Protein AF-A0A0B6YVM6-F1 (afdb_monomer_lite)

Foldseek 3Di:
DAEEEAEFEQDDQRDGDPVCVVVVVVLPDPPQAQQQCQPYHYYFHYDADPVHPCGSVVSVVVVVSSVSSND

Structure (mmCIF, N/CA/C/O backbone):
data_AF-A0A0B6YVM6-F1
#
_entry.id   AF-A0A0B6YVM6-F1
#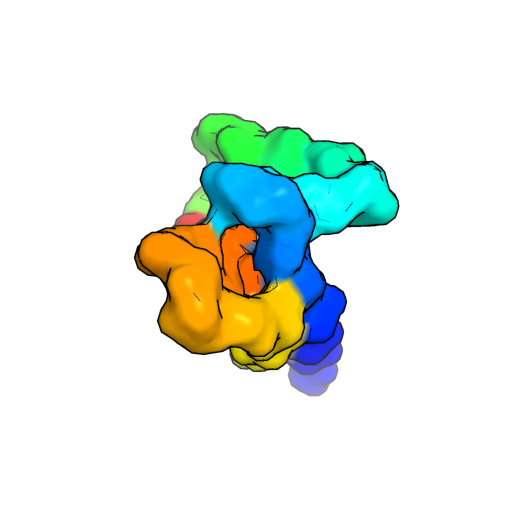
loop_
_atom_site.group_PDB
_atom_site.id
_atom_site.type_symbol
_atom_site.label_atom_id
_atom_site.label_alt_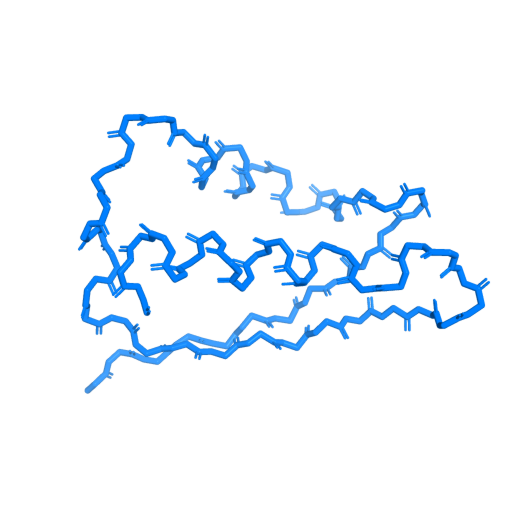id
_atom_site.label_comp_id
_atom_site.label_asym_id
_atom_site.label_entity_id
_atom_site.label_seq_id
_atom_site.pdbx_PDB_ins_code
_atom_site.Cartn_x
_atom_site.Cartn_y
_atom_site.Cartn_z
_atom_site.occupancy
_atom_site.B_iso_or_equiv
_atom_site.auth_seq_id
_atom_site.auth_comp_id
_atom_site.auth_asym_id
_atom_site.auth_atom_id
_atom_site.pdbx_PDB_model_num
ATOM 1 N N . GLU A 1 1 ? -23.329 -1.241 5.643 1.00 61.50 1 GLU A N 1
ATOM 2 C CA . GLU A 1 1 ? -21.922 -1.693 5.735 1.00 61.50 1 GLU A CA 1
ATOM 3 C C . GLU A 1 1 ? -21.016 -0.678 5.051 1.00 61.50 1 GLU A C 1
ATOM 5 O O . GLU A 1 1 ? -21.470 -0.036 4.109 1.00 61.50 1 GLU A O 1
ATOM 10 N N . LYS A 1 2 ? -19.784 -0.477 5.536 1.00 89.06 2 LYS A N 1
ATOM 11 C CA . LYS A 1 2 ? -18.804 0.406 4.884 1.00 89.06 2 LYS A CA 1
ATOM 12 C C . LYS A 1 2 ? -17.804 -0.463 4.128 1.00 89.06 2 LYS A C 1
ATOM 14 O O . LYS A 1 2 ? -17.051 -1.196 4.762 1.00 89.06 2 LYS A O 1
ATOM 19 N N . LEU A 1 3 ? -17.824 -0.381 2.799 1.00 96.94 3 LEU A N 1
ATOM 20 C CA . LEU A 1 3 ? -16.908 -1.087 1.906 1.00 96.94 3 LEU A CA 1
ATOM 21 C C . LEU A 1 3 ? -16.028 -0.075 1.165 1.00 96.94 3 LEU A C 1
ATOM 23 O O . LEU A 1 3 ? -16.552 0.873 0.581 1.00 96.94 3 LEU A O 1
ATOM 27 N N . ALA A 1 4 ? -14.713 -0.293 1.155 1.00 97.56 4 ALA A N 1
ATOM 28 C CA . ALA A 1 4 ? -13.772 0.467 0.332 1.00 97.56 4 ALA A CA 1
ATOM 29 C C . ALA A 1 4 ? -12.935 -0.464 -0.553 1.00 97.56 4 ALA A C 1
ATOM 31 O O . ALA A 1 4 ? -12.333 -1.420 -0.072 1.00 97.56 4 ALA A O 1
ATOM 32 N N . ILE A 1 5 ? -12.852 -0.160 -1.847 1.00 98.25 5 ILE A N 1
ATOM 33 C CA . ILE A 1 5 ? -11.974 -0.872 -2.779 1.00 98.25 5 ILE A CA 1
ATOM 34 C C . ILE A 1 5 ? -10.822 0.050 -3.158 1.00 98.25 5 ILE A C 1
ATOM 36 O O . ILE A 1 5 ? -11.034 1.149 -3.669 1.00 98.25 5 ILE A O 1
ATOM 40 N N . PHE A 1 6 ? -9.598 -0.404 -2.915 1.00 98.06 6 PHE A N 1
ATOM 41 C CA . PHE A 1 6 ? -8.384 0.321 -3.258 1.00 98.06 6 PHE A CA 1
ATOM 42 C C . PHE A 1 6 ? -7.799 -0.249 -4.543 1.00 98.06 6 PHE A C 1
ATOM 44 O O . PHE A 1 6 ? -7.460 -1.427 -4.604 1.00 98.06 6 PHE A O 1
ATOM 51 N N . VAL A 1 7 ? -7.627 0.598 -5.554 1.00 98.12 7 VAL A N 1
ATOM 52 C CA . VAL A 1 7 ? -6.891 0.259 -6.776 1.00 98.12 7 VAL A CA 1
ATOM 53 C C . VAL A 1 7 ? -5.599 1.062 -6.767 1.00 98.12 7 VAL A C 1
ATOM 55 O O . VAL A 1 7 ? -5.635 2.292 -6.753 1.00 98.12 7 VAL A O 1
ATOM 58 N N . CYS A 1 8 ? -4.455 0.383 -6.707 1.00 97.56 8 CYS A N 1
ATOM 59 C CA . CYS A 1 8 ? -3.171 1.050 -6.500 1.00 97.56 8 CYS A CA 1
ATOM 60 C C . CYS A 1 8 ? -2.073 0.432 -7.360 1.00 97.56 8 CYS A C 1
ATOM 62 O O . CYS A 1 8 ? -1.840 -0.777 -7.303 1.00 97.56 8 CYS A O 1
ATOM 64 N N . SER A 1 9 ? -1.381 1.267 -8.136 1.00 97.81 9 SER A N 1
ATOM 65 C CA . SER A 1 9 ? -0.216 0.839 -8.898 1.00 97.81 9 SER A CA 1
ATOM 66 C C . SER A 1 9 ? 1.060 0.821 -8.059 1.00 97.81 9 SER A C 1
ATOM 68 O O . SER A 1 9 ? 1.152 1.431 -6.998 1.00 97.81 9 SER A O 1
ATOM 70 N N . THR A 1 10 ? 2.061 0.091 -8.535 1.00 97.50 10 THR A N 1
ATOM 71 C CA . THR A 1 10 ? 3.441 0.185 -8.044 1.00 97.50 10 THR A CA 1
ATOM 72 C C . THR A 1 10 ? 4.272 0.928 -9.086 1.00 97.50 10 THR A C 1
ATOM 74 O O . THR A 1 10 ? 4.226 0.566 -10.260 1.00 97.50 10 THR A O 1
ATOM 77 N N . THR A 1 11 ? 5.021 1.954 -8.681 1.00 95.06 11 THR A N 1
ATOM 78 C CA . THR A 1 11 ? 5.858 2.752 -9.589 1.00 95.06 11 THR A CA 1
ATOM 79 C C . THR A 1 11 ? 7.344 2.479 -9.364 1.00 95.06 11 THR A C 1
ATOM 81 O O . THR A 1 11 ? 7.767 2.049 -8.286 1.00 95.06 11 THR A O 1
ATOM 84 N N . GLY A 1 12 ? 8.147 2.711 -10.408 1.00 90.94 12 GLY A N 1
ATOM 85 C CA . GLY A 1 12 ? 9.609 2.674 -10.346 1.00 90.94 12 GLY A CA 1
ATOM 86 C C . GLY A 1 12 ? 10.162 1.411 -9.684 1.00 90.94 12 GLY A C 1
ATOM 87 O O . GLY A 1 12 ? 9.930 0.294 -10.139 1.00 90.94 12 GLY A O 1
ATOM 88 N N . GLN A 1 13 ? 10.896 1.599 -8.586 1.00 92.06 13 GLN A N 1
ATOM 89 C CA . GLN A 1 13 ? 11.563 0.527 -7.847 1.00 92.06 13 GLN A CA 1
ATOM 90 C C . GLN A 1 13 ? 10.761 0.096 -6.612 1.00 92.06 13 GLN A C 1
ATOM 92 O O . GLN A 1 13 ? 11.328 -0.157 -5.543 1.00 92.06 13 GLN A O 1
ATOM 97 N N . GLY A 1 14 ? 9.440 -0.039 -6.758 1.00 94.12 14 GLY A N 1
ATOM 98 C CA . GLY A 1 14 ? 8.548 -0.488 -5.686 1.00 94.12 14 GLY A CA 1
ATOM 99 C C . GLY A 1 14 ? 7.985 0.639 -4.817 1.00 94.12 14 GLY A C 1
ATOM 100 O O . GLY A 1 14 ? 7.689 0.407 -3.640 1.00 94.12 14 GLY A O 1
ATOM 101 N N . ASP A 1 15 ? 7.875 1.834 -5.387 1.00 96.06 15 ASP A N 1
ATOM 102 C CA . ASP A 1 15 ? 7.423 3.047 -4.719 1.00 96.06 15 ASP A CA 1
ATOM 103 C C . ASP A 1 15 ? 5.922 3.278 -4.939 1.00 96.06 15 ASP A C 1
ATOM 105 O O . ASP A 1 15 ? 5.354 2.804 -5.930 1.00 96.06 15 ASP A O 1
ATOM 109 N N . PRO A 1 16 ? 5.239 3.969 -4.006 1.00 96.75 16 PRO A N 1
ATOM 110 C CA . PRO A 1 16 ? 3.849 4.344 -4.199 1.00 96.75 16 PRO A CA 1
ATOM 111 C C . PRO A 1 16 ? 3.711 5.395 -5.318 1.00 96.75 16 PRO A C 1
ATOM 113 O O . PRO A 1 16 ? 4.605 6.228 -5.492 1.00 96.75 16 PRO A O 1
ATOM 116 N N . PRO A 1 17 ? 2.572 5.429 -6.030 1.00 96.88 17 PRO A N 1
ATOM 117 C CA . PRO A 1 17 ? 2.278 6.476 -7.003 1.00 96.88 17 PRO A CA 1
ATOM 118 C C . PRO A 1 17 ? 2.253 7.865 -6.355 1.00 96.88 17 PRO A C 1
ATOM 120 O O . PRO A 1 17 ? 1.924 8.008 -5.174 1.00 96.88 17 PRO A O 1
ATOM 123 N N . ASP A 1 18 ? 2.552 8.912 -7.126 1.00 96.75 18 ASP A N 1
ATOM 124 C CA . ASP A 1 18 ? 2.670 10.274 -6.588 1.00 96.75 18 ASP A CA 1
ATOM 125 C C . ASP A 1 18 ? 1.392 10.764 -5.898 1.00 96.75 18 ASP A C 1
ATOM 127 O O . ASP A 1 18 ? 1.454 11.339 -4.808 1.00 96.75 18 ASP A O 1
ATOM 131 N N . ASN A 1 19 ? 0.226 10.458 -6.472 1.00 96.38 19 ASN A N 1
ATOM 132 C CA . ASN A 1 19 ? -1.076 10.806 -5.899 1.00 96.38 19 ASN A CA 1
ATOM 133 C C . ASN A 1 19 ? -1.386 10.067 -4.579 1.00 96.38 19 ASN A C 1
ATOM 135 O O . ASN A 1 19 ? -2.255 10.499 -3.824 1.00 96.38 19 ASN A O 1
ATOM 139 N N . MET A 1 20 ? -0.662 8.989 -4.261 1.00 96.69 20 MET A N 1
ATOM 140 C CA . MET A 1 20 ? -0.823 8.218 -3.028 1.00 96.69 20 MET A CA 1
ATOM 141 C C . MET A 1 20 ? 0.021 8.776 -1.872 1.00 96.69 20 MET A C 1
ATOM 143 O O . MET A 1 20 ? -0.255 8.467 -0.715 1.00 96.69 20 MET A O 1
ATOM 147 N N . LYS A 1 21 ? 1.041 9.606 -2.134 1.00 95.44 21 LYS A N 1
ATOM 148 C CA . LYS A 1 21 ? 2.059 10.000 -1.135 1.00 95.44 21 LYS A CA 1
ATOM 149 C C . LYS A 1 21 ? 1.477 10.552 0.172 1.00 95.44 21 LYS A C 1
ATOM 151 O O . LYS A 1 21 ? 1.916 10.149 1.251 1.00 95.44 21 LYS A O 1
ATOM 156 N N . ILE A 1 22 ? 0.481 11.438 0.093 1.00 97.44 22 ILE A N 1
ATOM 157 C CA . ILE A 1 22 ? -0.160 12.044 1.276 1.00 97.44 22 ILE A CA 1
ATOM 158 C C . ILE A 1 22 ? -0.917 10.982 2.081 1.00 97.44 22 ILE A C 1
ATOM 160 O O . ILE A 1 22 ? -0.721 10.864 3.292 1.00 97.44 22 ILE A O 1
ATOM 164 N N . PHE A 1 23 ? -1.727 10.170 1.399 1.00 97.25 23 PHE A N 1
ATOM 165 C CA . PHE A 1 23 ? -2.469 9.066 2.007 1.00 97.25 23 PHE A CA 1
ATOM 166 C C . PHE A 1 23 ? -1.527 8.048 2.664 1.00 97.25 23 PHE A C 1
ATOM 168 O O . PHE A 1 23 ? -1.732 7.652 3.810 1.00 97.25 23 PHE A O 1
ATOM 175 N N . TRP A 1 24 ? -0.444 7.686 1.978 1.00 96.69 24 TRP A N 1
ATOM 176 C CA . TRP A 1 24 ? 0.547 6.734 2.467 1.00 96.69 24 TRP A CA 1
ATOM 177 C C . TRP A 1 24 ? 1.253 7.231 3.729 1.00 96.69 24 TRP A C 1
ATOM 179 O O . TRP A 1 24 ? 1.365 6.495 4.711 1.00 96.69 24 TRP A O 1
ATOM 189 N N . LYS A 1 25 ? 1.664 8.506 3.746 1.00 97.12 25 LYS A N 1
ATOM 190 C CA . LYS A 1 25 ? 2.278 9.137 4.922 1.00 97.12 25 LYS A CA 1
ATOM 191 C C . LYS A 1 25 ? 1.327 9.150 6.119 1.00 97.12 25 LYS A C 1
ATOM 193 O O . LYS A 1 25 ? 1.765 8.876 7.233 1.00 97.12 25 LYS A O 1
ATOM 198 N N . PHE A 1 26 ? 0.047 9.449 5.896 1.00 97.56 26 PHE A N 1
ATOM 199 C CA . PHE A 1 26 ? -0.965 9.396 6.949 1.00 97.56 26 PHE A CA 1
ATOM 200 C C . PHE A 1 26 ? -1.123 7.972 7.492 1.00 97.56 26 PHE A C 1
ATOM 202 O O . PHE A 1 26 ? -1.007 7.769 8.696 1.00 97.56 26 PHE A O 1
ATOM 209 N N . LEU A 1 27 ? -1.310 6.985 6.612 1.00 96.56 27 LEU A N 1
ATOM 210 C CA . LEU A 1 27 ? -1.577 5.603 7.007 1.00 96.56 27 LEU A CA 1
ATOM 211 C C . LEU A 1 27 ? -0.404 4.972 7.778 1.00 96.56 27 LEU A C 1
ATOM 213 O O . LEU A 1 27 ? -0.619 4.141 8.658 1.00 96.56 27 LEU A O 1
ATOM 217 N N . LEU A 1 28 ? 0.837 5.372 7.486 1.00 95.56 28 LEU A N 1
ATOM 218 C CA . LEU A 1 28 ? 2.051 4.863 8.140 1.00 95.56 28 LEU A CA 1
ATOM 219 C C . LEU A 1 28 ? 2.397 5.539 9.477 1.00 95.56 28 LEU A C 1
ATOM 221 O O . LEU A 1 28 ? 3.407 5.191 10.096 1.00 95.56 28 LEU A O 1
ATOM 225 N N . ARG A 1 29 ? 1.576 6.477 9.953 1.00 97.31 29 ARG A N 1
ATOM 226 C CA . ARG A 1 29 ? 1.728 7.075 11.282 1.00 97.31 29 ARG A CA 1
ATOM 227 C C . ARG A 1 29 ? 1.719 6.007 12.380 1.00 97.31 29 ARG A C 1
ATOM 229 O O . ARG A 1 29 ? 0.832 5.155 12.433 1.00 97.31 29 ARG A O 1
ATOM 236 N N . ARG A 1 30 ? 2.716 6.060 13.268 1.00 94.00 30 ARG A N 1
ATOM 237 C CA . ARG A 1 30 ? 2.888 5.086 14.363 1.00 94.00 30 ARG A CA 1
ATOM 238 C C . ARG A 1 30 ? 1.852 5.242 15.475 1.00 94.00 30 ARG A C 1
ATOM 240 O O . ARG A 1 30 ? 1.589 4.278 16.177 1.00 94.00 30 ARG A O 1
ATOM 247 N N . ASP 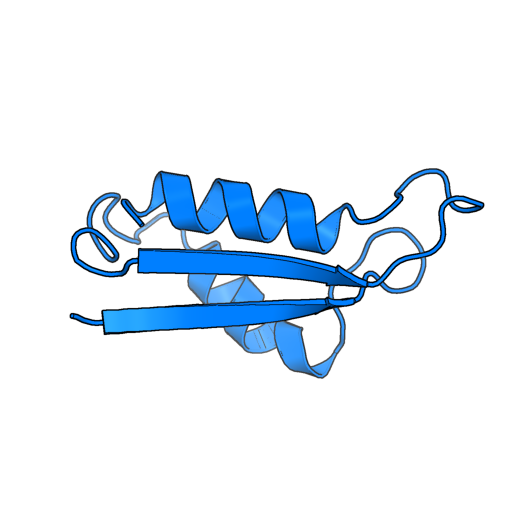A 1 31 ? 1.288 6.435 15.619 1.00 95.81 31 ASP A N 1
ATOM 248 C CA . ASP A 1 31 ? 0.303 6.792 16.638 1.00 95.81 31 ASP A CA 1
ATOM 249 C C . ASP A 1 31 ? -1.144 6.496 16.217 1.00 95.81 31 ASP A C 1
ATOM 251 O O . ASP A 1 31 ? -2.066 6.766 16.982 1.00 95.81 31 ASP A O 1
ATOM 255 N N . LEU A 1 32 ? -1.365 5.927 15.024 1.00 96.62 32 LEU A N 1
ATOM 256 C CA . LEU A 1 32 ? -2.693 5.470 14.627 1.00 96.62 32 LEU A CA 1
ATOM 257 C C . LEU A 1 32 ? -3.118 4.260 15.473 1.00 96.62 32 LEU A C 1
ATOM 259 O O . LEU A 1 32 ? -2.410 3.247 15.468 1.00 96.62 32 LEU A O 1
ATOM 263 N N . PRO A 1 33 ? -4.284 4.317 16.144 1.00 97.06 33 PRO A N 1
ATOM 264 C CA . PRO A 1 33 ? -4.830 3.169 16.856 1.00 97.06 33 PRO A CA 1
ATOM 265 C C . PRO A 1 33 ? -5.017 1.965 15.925 1.00 97.06 33 PRO A C 1
ATOM 267 O O . PRO A 1 33 ? -5.524 2.100 14.808 1.00 97.06 33 PRO A O 1
ATOM 270 N N . SER A 1 34 ? -4.673 0.768 16.399 1.00 96.00 34 SER A N 1
ATOM 271 C CA . SER A 1 34 ? -4.775 -0.490 15.637 1.00 96.00 34 SER A CA 1
ATOM 272 C C . SER A 1 34 ? -6.207 -0.936 15.326 1.00 96.00 34 SER A C 1
ATOM 274 O O . SER A 1 34 ? -6.402 -1.929 14.640 1.00 96.00 34 SER A O 1
ATOM 276 N N . ASN A 1 35 ? -7.214 -0.230 15.835 1.00 96.12 35 ASN A N 1
ATOM 277 C CA . ASN A 1 35 ? -8.634 -0.489 15.606 1.00 96.12 35 ASN A CA 1
ATOM 278 C C . ASN A 1 35 ? -9.314 0.626 14.792 1.00 96.12 35 ASN A C 1
ATOM 280 O O . ASN A 1 35 ? -10.543 0.647 14.703 1.00 96.12 35 ASN A O 1
ATOM 284 N N . SER A 1 36 ? -8.536 1.551 14.217 1.00 96.25 36 SER A N 1
ATOM 285 C CA . SER A 1 36 ? -9.046 2.715 13.477 1.00 96.25 36 SER A CA 1
ATOM 286 C C . SER A 1 36 ? -9.986 2.339 12.326 1.00 96.25 36 SER A C 1
ATOM 288 O O . SER A 1 36 ? -10.857 3.128 11.965 1.00 96.25 36 SER A O 1
ATOM 290 N N . LEU A 1 37 ? -9.824 1.141 11.757 1.00 96.25 37 LEU A N 1
ATOM 291 C CA . LEU A 1 37 ? -10.582 0.631 10.616 1.00 96.25 37 LEU A CA 1
ATOM 292 C C . LEU A 1 37 ? -11.484 -0.566 10.965 1.00 96.25 37 LEU A C 1
ATOM 294 O O . LEU A 1 37 ? -12.007 -1.190 10.054 1.00 96.25 37 LEU A O 1
ATOM 298 N N . ARG A 1 38 ? -11.765 -0.835 12.252 1.00 95.25 38 ARG A N 1
ATOM 299 C CA . ARG A 1 38 ? -12.515 -2.026 12.731 1.00 95.25 38 ARG A CA 1
ATOM 300 C C . ARG A 1 38 ? -13.860 -2.319 12.043 1.00 95.25 38 ARG A C 1
ATOM 302 O O . ARG A 1 38 ? -14.355 -3.436 12.111 1.00 95.25 38 ARG A O 1
ATOM 309 N N . GLN A 1 39 ? -14.502 -1.313 11.456 1.00 94.69 39 GLN A N 1
ATOM 310 C CA . GLN A 1 39 ? -15.818 -1.439 10.811 1.00 94.69 39 GLN A CA 1
ATOM 311 C C . GLN A 1 39 ? -15.756 -1.311 9.281 1.00 94.69 39 GLN A C 1
ATOM 313 O O . GLN A 1 39 ? -16.799 -1.190 8.632 1.00 94.69 39 GLN A O 1
ATOM 318 N N . LEU A 1 40 ? -14.553 -1.236 8.711 1.00 96.75 40 LEU A N 1
ATOM 319 C CA . LEU A 1 40 ? -14.344 -1.079 7.283 1.00 96.75 40 LEU A CA 1
ATOM 320 C C . LEU A 1 40 ? -14.054 -2.445 6.674 1.00 96.75 40 LEU A C 1
ATOM 322 O O . LEU A 1 40 ? -12.993 -2.999 6.910 1.00 96.75 40 LEU A O 1
ATOM 326 N N . HIS A 1 41 ? -14.950 -2.933 5.826 1.00 97.50 41 HIS A N 1
ATOM 327 C CA . HIS A 1 41 ? -14.596 -4.006 4.907 1.00 97.50 41 HIS A CA 1
ATOM 328 C C . HIS A 1 41 ? -13.809 -3.400 3.749 1.00 97.50 41 HIS A C 1
ATOM 330 O O . HIS A 1 41 ? -14.162 -2.324 3.249 1.00 97.50 41 HIS A O 1
ATOM 336 N N . PHE A 1 42 ? -12.755 -4.071 3.295 1.00 98.12 42 PHE A N 1
ATOM 337 C CA . PHE A 1 42 ? -11.987 -3.566 2.168 1.00 98.12 42 PHE A CA 1
ATOM 338 C C . PHE A 1 42 ? -11.459 -4.659 1.242 1.00 98.12 42 PHE A C 1
ATOM 340 O O . PHE A 1 42 ? -11.372 -5.831 1.596 1.00 98.12 42 PHE A O 1
ATOM 347 N N . GLY A 1 43 ? -11.092 -4.242 0.033 1.00 98.31 43 GLY A N 1
ATOM 348 C CA . GLY A 1 43 ? -10.322 -5.045 -0.911 1.00 98.31 43 GLY A CA 1
ATOM 349 C C . GLY A 1 43 ? -9.234 -4.202 -1.568 1.00 98.31 43 GLY A C 1
ATOM 350 O O . GLY A 1 43 ? -9.407 -2.993 -1.744 1.00 98.31 43 GLY A O 1
ATOM 351 N N . VAL A 1 44 ? -8.112 -4.825 -1.932 1.00 98.50 44 VAL A N 1
ATOM 352 C CA . VAL A 1 44 ? -7.004 -4.157 -2.628 1.00 98.50 44 VAL A CA 1
ATOM 353 C C . VAL A 1 44 ? -6.713 -4.859 -3.951 1.00 98.50 44 VAL A C 1
ATOM 355 O O . VAL A 1 44 ? -6.339 -6.028 -3.979 1.00 98.50 44 VAL A O 1
ATOM 358 N N . LEU A 1 45 ? -6.823 -4.115 -5.051 1.00 98.50 45 LEU A N 1
ATOM 359 C CA . LEU A 1 45 ? -6.351 -4.508 -6.373 1.00 98.50 45 LEU A CA 1
ATOM 360 C C . LEU A 1 45 ? -5.019 -3.804 -6.665 1.00 98.50 45 LEU A C 1
ATOM 362 O O . LEU A 1 45 ? -4.965 -2.589 -6.873 1.00 98.50 45 LEU A O 1
ATOM 366 N N . GLY A 1 46 ? -3.935 -4.578 -6.672 1.00 98.00 46 GLY A N 1
ATOM 367 C CA . GLY A 1 46 ? -2.610 -4.098 -7.058 1.00 98.00 46 GLY A CA 1
ATOM 368 C C . GLY A 1 46 ? -2.422 -4.108 -8.575 1.00 98.00 46 GLY A C 1
ATOM 369 O O . GLY A 1 46 ? -2.591 -5.153 -9.204 1.00 98.00 46 GLY A O 1
ATOM 370 N N . LEU A 1 47 ? -2.027 -2.968 -9.146 1.00 98.00 47 LEU A N 1
ATOM 371 C CA . LEU A 1 47 ? -1.628 -2.849 -10.549 1.00 98.00 47 LEU A CA 1
ATOM 372 C C . LEU A 1 47 ? -0.097 -2.861 -10.657 1.00 98.00 47 LEU A C 1
ATOM 374 O O . LEU A 1 47 ? 0.594 -1.975 -10.147 1.00 98.00 47 LEU A O 1
ATOM 378 N N . GLY A 1 48 ? 0.454 -3.859 -11.335 1.00 96.69 48 GLY A N 1
ATOM 379 C CA . GLY A 1 48 ? 1.895 -4.002 -11.474 1.00 96.69 48 GLY A CA 1
ATOM 380 C C . GLY A 1 48 ? 2.265 -4.921 -12.622 1.00 96.69 48 GLY A C 1
ATOM 381 O O . GLY A 1 48 ? 1.402 -5.547 -13.230 1.00 96.69 48 GLY A O 1
ATOM 382 N N . ASP A 1 49 ? 3.564 -5.016 -12.871 1.00 96.31 49 ASP A N 1
ATOM 383 C CA . ASP A 1 49 ? 4.155 -5.874 -13.890 1.00 96.31 49 ASP A CA 1
ATOM 384 C C . ASP A 1 49 ? 5.052 -6.924 -13.216 1.00 96.31 49 ASP A C 1
ATOM 386 O O . ASP A 1 49 ? 5.914 -6.590 -12.396 1.00 96.31 49 ASP A O 1
ATOM 390 N N . SER A 1 50 ? 4.815 -8.201 -13.524 1.00 96.19 50 SER A N 1
ATOM 391 C CA . SER A 1 50 ? 5.564 -9.336 -12.979 1.00 96.19 50 SER A CA 1
ATOM 392 C C . SER A 1 50 ? 7.009 -9.418 -13.473 1.00 96.19 50 SER A C 1
ATOM 394 O O . SER A 1 50 ? 7.794 -10.158 -12.885 1.00 96.19 50 SER A O 1
ATOM 396 N N . SER A 1 51 ? 7.380 -8.664 -14.513 1.00 95.94 51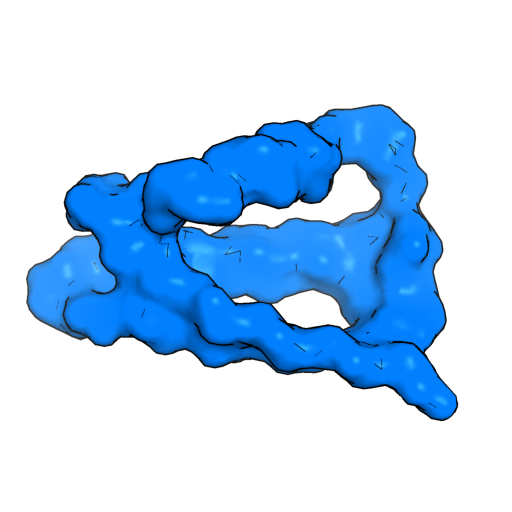 SER A N 1
ATOM 397 C CA . SER A 1 51 ? 8.773 -8.534 -14.962 1.00 95.94 51 SER A CA 1
ATOM 398 C C . SER A 1 51 ? 9.660 -7.810 -13.934 1.00 95.94 51 SER A C 1
ATOM 400 O O . SER A 1 51 ? 10.875 -8.012 -13.901 1.00 95.94 51 SER A O 1
ATOM 402 N N . TYR A 1 52 ? 9.061 -7.012 -13.042 1.00 94.50 52 TYR A N 1
ATOM 403 C CA . TYR A 1 52 ? 9.767 -6.299 -11.983 1.00 94.50 52 TYR A CA 1
ATOM 404 C C . TYR A 1 52 ? 9.887 -7.165 -10.728 1.00 94.50 52 TYR A C 1
ATOM 406 O O . TYR A 1 52 ? 8.903 -7.703 -10.219 1.00 94.50 52 TYR A O 1
ATOM 414 N N . GLN A 1 53 ? 11.080 -7.189 -10.124 1.00 94.81 53 GLN A N 1
ATOM 415 C CA . GLN A 1 53 ? 11.342 -7.934 -8.883 1.00 94.81 53 GLN A CA 1
ATOM 416 C C . GLN A 1 53 ? 10.356 -7.579 -7.753 1.00 94.81 53 GLN A C 1
ATOM 418 O O . GLN A 1 53 ? 9.971 -8.427 -6.950 1.0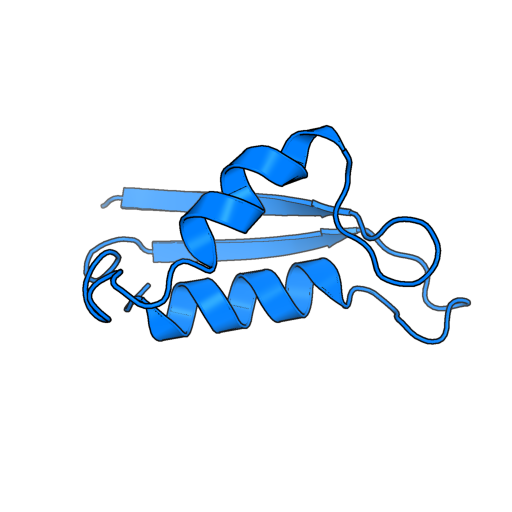0 94.81 53 GLN A O 1
ATOM 423 N N . LYS A 1 54 ? 9.921 -6.314 -7.688 1.00 96.25 54 LYS A N 1
ATOM 424 C CA . LYS A 1 54 ? 8.980 -5.806 -6.679 1.00 96.25 54 LYS A CA 1
ATOM 425 C C . LYS A 1 54 ? 7.529 -5.796 -7.174 1.00 96.25 54 LYS A C 1
ATOM 427 O O . LYS A 1 54 ? 6.799 -4.828 -6.953 1.00 96.25 54 LYS A O 1
ATOM 432 N N . PHE A 1 55 ? 7.096 -6.886 -7.803 1.00 96.75 55 PHE A N 1
ATOM 433 C CA . PHE A 1 55 ? 5.740 -7.033 -8.328 1.00 96.75 55 PHE A CA 1
ATOM 434 C C . PHE A 1 55 ? 4.658 -6.784 -7.260 1.00 96.75 55 PHE A C 1
ATOM 436 O O . PHE A 1 55 ? 4.554 -7.509 -6.256 1.00 96.75 55 PHE A O 1
ATOM 443 N N . ASN A 1 56 ? 3.832 -5.759 -7.504 1.00 97.56 56 ASN A N 1
ATOM 444 C CA . ASN A 1 56 ? 2.695 -5.354 -6.672 1.00 97.56 56 ASN A CA 1
ATOM 445 C C . ASN A 1 56 ? 3.038 -5.047 -5.201 1.00 97.56 56 ASN A C 1
ATOM 447 O O . ASN A 1 56 ? 2.188 -5.171 -4.315 1.00 97.56 56 ASN A O 1
ATOM 451 N N . VAL A 1 57 ? 4.282 -4.649 -4.905 1.00 97.94 57 VAL A N 1
ATOM 452 C CA . VAL A 1 57 ? 4.729 -4.460 -3.515 1.00 97.94 57 VAL A CA 1
ATOM 453 C C . VAL A 1 57 ? 3.933 -3.380 -2.775 1.00 97.94 57 VAL A C 1
ATOM 455 O O . VAL A 1 57 ? 3.694 -3.526 -1.578 1.00 97.94 57 VAL A O 1
ATOM 458 N N . VAL A 1 58 ? 3.477 -2.327 -3.461 1.00 98.12 58 VAL A N 1
ATOM 459 C CA . VAL A 1 58 ? 2.697 -1.248 -2.832 1.00 98.12 58 VAL A CA 1
ATOM 460 C C . VAL A 1 58 ? 1.308 -1.741 -2.450 1.00 98.12 58 VAL A C 1
ATOM 462 O O . VAL A 1 58 ? 0.912 -1.569 -1.301 1.00 98.12 58 VAL A O 1
ATOM 465 N N . GLY A 1 59 ? 0.615 -2.437 -3.358 1.00 98.19 59 GLY A N 1
ATOM 466 C CA . GLY A 1 59 ? -0.682 -3.055 -3.066 1.00 98.19 59 GLY A CA 1
ATOM 467 C C . GLY A 1 59 ? -0.597 -4.039 -1.894 1.00 98.19 59 GLY A C 1
ATOM 468 O O . GLY A 1 59 ? -1.381 -3.949 -0.953 1.00 98.19 59 GLY A O 1
ATOM 469 N N . LYS A 1 60 ? 0.431 -4.900 -1.877 1.00 98.31 60 LYS A N 1
ATOM 470 C CA . LYS A 1 60 ? 0.687 -5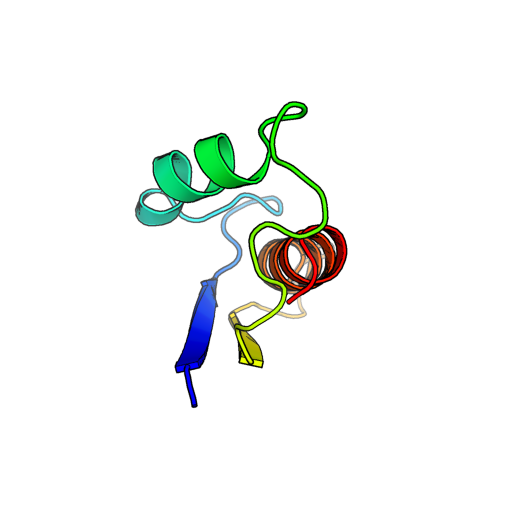.843 -0.769 1.00 98.31 60 LYS A CA 1
ATOM 471 C C . LYS A 1 60 ? 0.948 -5.131 0.563 1.00 98.31 60 LYS A C 1
ATOM 473 O O . LYS A 1 60 ? 0.471 -5.567 1.608 1.00 98.31 60 LYS A O 1
ATOM 478 N N . ARG A 1 61 ? 1.709 -4.031 0.547 1.00 98.06 61 ARG A N 1
ATOM 479 C CA . ARG A 1 61 ? 1.961 -3.220 1.750 1.00 98.06 61 ARG A CA 1
ATOM 480 C C . ARG A 1 61 ? 0.696 -2.506 2.221 1.00 98.06 61 ARG A C 1
ATOM 482 O O . ARG A 1 61 ? 0.494 -2.409 3.428 1.00 98.06 61 ARG A O 1
ATOM 489 N N . LEU A 1 62 ? -0.128 -2.010 1.296 1.00 98.38 62 LEU A N 1
ATOM 490 C CA . LEU A 1 62 ? -1.384 -1.334 1.611 1.00 98.38 62 LEU A CA 1
ATOM 491 C C . LEU A 1 62 ? -2.357 -2.299 2.283 1.00 98.38 62 LEU A C 1
ATOM 493 O O . LEU A 1 62 ? -2.816 -1.993 3.377 1.00 98.38 62 LEU A O 1
ATOM 497 N N . GLN A 1 63 ? -2.570 -3.475 1.685 1.00 98.38 63 GLN A N 1
ATOM 498 C CA . GLN A 1 63 ? -3.353 -4.575 2.259 1.00 98.38 63 GLN A CA 1
ATOM 499 C C . GLN A 1 63 ? -2.937 -4.831 3.714 1.00 98.38 63 GLN A C 1
ATOM 501 O O . GLN A 1 63 ? -3.724 -4.631 4.634 1.00 98.38 63 GLN A O 1
ATOM 506 N N . LYS A 1 64 ? -1.652 -5.143 3.930 1.00 98.19 64 LYS A N 1
ATOM 507 C CA . LYS A 1 64 ? -1.118 -5.445 5.263 1.00 98.19 64 LYS A CA 1
ATOM 508 C C . LYS A 1 64 ? -1.323 -4.301 6.256 1.00 98.19 64 LYS A C 1
ATOM 510 O O . LYS A 1 64 ? -1.557 -4.536 7.438 1.00 98.19 64 LYS A O 1
ATOM 515 N N . ARG A 1 65 ? -1.179 -3.050 5.812 1.00 97.88 65 ARG A N 1
ATOM 516 C CA . ARG A 1 65 ? -1.331 -1.899 6.703 1.00 97.88 65 ARG A CA 1
ATOM 517 C C . ARG A 1 65 ? -2.792 -1.656 7.087 1.00 97.88 65 ARG A C 1
ATOM 519 O O . ARG A 1 65 ? -3.033 -1.268 8.225 1.00 97.88 65 ARG A O 1
ATOM 526 N N . LEU A 1 66 ? -3.740 -1.881 6.179 1.00 97.81 66 LEU A N 1
ATOM 527 C CA . LEU A 1 66 ? -5.171 -1.780 6.475 1.00 97.81 66 LEU A CA 1
ATOM 528 C C . LEU A 1 66 ? -5.599 -2.858 7.488 1.00 97.81 66 LEU A C 1
ATOM 530 O O . LEU A 1 66 ? -6.235 -2.514 8.483 1.00 97.81 66 LEU A O 1
ATOM 534 N N . GLU A 1 67 ? -5.123 -4.100 7.327 1.00 97.75 67 GLU A N 1
ATOM 535 C CA . GLU A 1 67 ? -5.335 -5.201 8.292 1.00 97.75 67 GLU A CA 1
ATOM 536 C C . GLU A 1 67 ? -4.776 -4.854 9.684 1.00 97.75 67 GLU A C 1
ATOM 538 O O . GLU A 1 67 ? -5.428 -5.051 10.706 1.00 97.75 67 GLU A O 1
ATOM 543 N N . GLN A 1 68 ? -3.577 -4.258 9.750 1.00 97.62 68 GLN A N 1
ATOM 544 C CA . GLN A 1 68 ? -2.970 -3.811 11.016 1.00 97.62 68 GLN A CA 1
ATOM 545 C C . GLN A 1 68 ? -3.767 -2.719 11.743 1.00 97.62 68 GLN A C 1
ATOM 547 O O . GLN A 1 68 ? -3.567 -2.515 12.941 1.00 97.62 68 GLN A O 1
ATOM 552 N N . LEU A 1 69 ? -4.606 -1.982 11.016 1.00 97.56 69 LEU A N 1
ATOM 553 C CA . LEU A 1 69 ? -5.488 -0.953 11.560 1.00 97.56 69 LEU A CA 1
ATOM 554 C C . LEU A 1 69 ? -6.900 -1.492 11.839 1.00 97.56 69 LEU A C 1
ATOM 556 O O . LEU A 1 69 ? -7.778 -0.718 12.226 1.00 97.56 69 LEU A O 1
ATOM 560 N N . GLY A 1 70 ? -7.104 -2.803 11.686 1.00 95.88 70 GLY A N 1
ATOM 561 C CA . GLY A 1 70 ? -8.332 -3.511 12.026 1.00 95.88 70 GLY A CA 1
ATOM 562 C C . GLY A 1 70 ? -9.359 -3.585 10.900 1.00 95.88 70 GLY A C 1
ATOM 563 O O . GLY A 1 70 ? -10.494 -3.941 11.194 1.00 95.88 70 GLY A O 1
ATOM 564 N N . GLY A 1 71 ? -8.996 -3.213 9.668 1.00 93.44 71 GLY A N 1
ATOM 565 C CA . GLY A 1 71 ? -9.848 -3.440 8.495 1.00 93.44 71 GLY A CA 1
ATOM 566 C C . GLY A 1 71 ? -9.947 -4.912 8.116 1.00 93.44 71 GLY A C 1
ATOM 567 O O . GLY A 1 71 ? -9.061 -5.687 8.544 1.00 93.44 71 GLY A O 1
#

Radius of gyration: 12.49 Å; chains: 1; bounding box: 34×21×32 Å

Secondary structure (DSSP, 8-state):
-EEEEEEEE-BTTTBPPGGGHHHHHHHT-TTS-TTTTTTEEEEEEEE--TTSTTTTHHHHHHHHHHHHTT-

Organism: NCBI:txid1028688

Sequence (71 aa):
EKLAIFVCSTTGQGDPPDNMKIFWKFLLRRDLPSNSLRQLHFGVLGLGDSSYQKFNVVGKRLQKRLEQLGG

InterPro domains:
  IPR001094 Flavodoxin-like [PR00369] (5-16)
  IPR001094 Flavodoxin-like [PR00369] (39-49)
  IPR001094 Flavodoxin-like [PR00369] (63-71)
  IPR008254 Flavodoxin/nitric oxide synthase [PF00258] (1-71)
  IPR008254 Flavodoxin/nitric oxide synthase [PS50902] (1-71)
  IPR029039 Flavoprotein-like superfamily [G3DSA:3.40.50.360] (1-71)
  IPR029039 Flavoprotein-like superfamily [SSF52218] (2-71)

pLDDT: mean 96.13, std 4.49, range [61.5, 98.5]